Protein AF-A0A7W8HAJ2-F1 (afdb_monomer)

Sequence (139 aa):
MNTKDGWKPENSGDQDEIRLEGVIGLHRCYDWKPYSYHRLMRILAENGLKAENLWQGYKANRNPGYRELYRIVRVSDGEVIKDVIDLNGMRRAFAALDIPLEDEKTLAGKTVSRSGRNRQTEAFLQFIRNISSDSGGEK

Foldseek 3Di:
DDDDDDDDPPPPVPPVDDDPPPDPDDDDFDQFDPADPVRLQVVQVVVQKGWDFPDPDPQAPNDVPRFTWTFIARNPPRDTPGDTDGPRRSRSVCSRVVPDRDDPVNCVPPDQDPVNDDPVVVVVVVVVVVVVVPPPDDD

Mean predicted aligned error: 15.64 Å

Organism: NCBI:txid673271

Radius of gyration: 26.87 Å; Cα contacts (8 Å, |Δi|>4): 123; chains: 1; bounding box: 71×80×54 Å

pLDDT: mean 78.24, std 16.48, range [39.09, 98.19]

Nearest PDB structures (foldseek):
  6sdw-assembly1_A  TM=2.368E-01  e=1.637E+00  Homo sapiens
  5m1u-assembly1_A  TM=2.430E-01  e=3.655E+00  Escherichia coli K-12
  3ra0-assembly1_A  TM=3.225E-01  e=3.908E+00  Solanum tuberosum
  5jcs-assembly1_T  TM=2.266E-01  e=8.729E+00  Saccharomyces cerevisiae S288C

Structure (mmCIF, N/CA/C/O backbone):
data_AF-A0A7W8HAJ2-F1
#
_entry.id   AF-A0A7W8HAJ2-F1
#
loop_
_atom_site.group_PDB
_atom_site.id
_atom_site.type_symbol
_atom_site.label_atom_id
_atom_site.label_alt_id
_atom_site.label_comp_id
_atom_site.label_asym_id
_atom_site.label_entity_id
_atom_site.label_seq_id
_atom_site.pdbx_PDB_ins_code
_atom_site.Cartn_x
_atom_site.Cartn_y
_atom_site.Cartn_z
_atom_site.occupancy
_atom_site.B_iso_or_equiv
_atom_site.auth_seq_id
_atom_site.auth_comp_id
_atom_site.auth_asym_id
_atom_site.auth_atom_id
_atom_site.pdbx_PDB_model_num
ATOM 1 N N . MET A 1 1 ? 20.545 -60.649 -31.380 1.00 39.09 1 MET A N 1
ATOM 2 C CA . MET A 1 1 ? 21.126 -59.346 -31.768 1.00 39.09 1 MET A CA 1
ATOM 3 C C . MET A 1 1 ? 19.956 -58.414 -32.027 1.00 39.09 1 MET A C 1
ATOM 5 O O . MET A 1 1 ? 19.282 -58.609 -33.023 1.00 39.09 1 MET A O 1
ATOM 9 N N . ASN A 1 2 ? 19.629 -57.529 -31.081 1.00 42.53 2 ASN A N 1
ATOM 10 C CA . ASN A 1 2 ? 18.463 -56.647 -31.186 1.00 42.53 2 ASN A CA 1
ATOM 11 C C . ASN A 1 2 ? 18.941 -55.274 -31.673 1.00 42.53 2 ASN A C 1
ATOM 13 O O . ASN A 1 2 ? 19.733 -54.615 -30.995 1.00 42.53 2 ASN A O 1
ATOM 17 N N . THR A 1 3 ? 18.554 -54.912 -32.891 1.00 46.03 3 THR A N 1
ATOM 18 C CA . THR A 1 3 ? 18.909 -53.652 -33.547 1.00 46.03 3 THR A CA 1
ATOM 19 C C . THR A 1 3 ? 18.212 -52.489 -32.849 1.00 46.03 3 THR A C 1
ATOM 21 O O . THR A 1 3 ? 17.046 -52.574 -32.489 1.00 46.03 3 THR A O 1
ATOM 24 N N . LYS A 1 4 ? 18.974 -51.420 -32.612 1.00 54.78 4 LYS A N 1
ATOM 25 C CA . LYS A 1 4 ? 18.547 -50.197 -31.934 1.00 54.78 4 LYS A CA 1
ATOM 26 C C . LYS A 1 4 ? 17.525 -49.457 -32.799 1.00 54.78 4 LYS A C 1
ATOM 28 O O . LYS A 1 4 ? 17.914 -48.889 -33.818 1.00 54.78 4 LYS A O 1
ATOM 33 N N . ASP A 1 5 ? 16.269 -49.418 -32.372 1.00 56.41 5 ASP A N 1
ATOM 34 C CA . ASP A 1 5 ? 15.299 -48.469 -32.912 1.00 56.41 5 ASP A CA 1
ATOM 35 C C . ASP A 1 5 ? 15.674 -47.066 -32.428 1.00 56.41 5 ASP A C 1
ATOM 37 O O . ASP A 1 5 ? 15.697 -46.761 -31.234 1.00 56.41 5 ASP A O 1
ATOM 41 N N . GLY A 1 6 ? 16.098 -46.242 -33.384 1.00 51.56 6 GLY A N 1
ATOM 42 C CA . GLY A 1 6 ? 16.520 -44.871 -33.156 1.00 51.56 6 GLY A CA 1
ATOM 43 C C . GLY A 1 6 ? 15.345 -44.001 -32.728 1.00 51.56 6 GLY A C 1
ATOM 44 O O . GLY A 1 6 ? 14.297 -43.995 -33.369 1.00 51.56 6 GLY A O 1
ATOM 45 N N . TRP A 1 7 ? 15.549 -43.218 -31.671 1.00 52.59 7 TRP A N 1
ATOM 46 C CA . TRP A 1 7 ? 14.655 -42.123 -31.324 1.00 52.59 7 TRP A CA 1
ATOM 47 C C . TRP A 1 7 ? 14.658 -41.104 -32.469 1.00 52.59 7 TRP A C 1
ATOM 49 O O . TRP A 1 7 ? 15.679 -40.471 -32.747 1.00 52.59 7 TRP A O 1
ATOM 59 N N . LYS A 1 8 ? 13.525 -40.976 -33.161 1.00 55.19 8 LYS A N 1
ATOM 60 C CA . LYS A 1 8 ? 13.250 -39.847 -34.048 1.00 55.19 8 LYS A CA 1
ATOM 61 C C . LYS A 1 8 ? 12.376 -38.871 -33.266 1.00 55.19 8 LYS A C 1
ATOM 63 O O . LYS A 1 8 ? 11.291 -39.282 -32.864 1.00 55.19 8 LYS A O 1
ATOM 68 N N . PRO A 1 9 ? 12.789 -37.611 -33.059 1.00 58.34 9 PRO A N 1
ATOM 69 C CA . PRO A 1 9 ? 11.844 -36.602 -32.627 1.00 58.34 9 PRO A CA 1
ATOM 70 C C . PRO A 1 9 ? 10.846 -36.409 -33.763 1.00 58.34 9 PRO A C 1
ATOM 72 O O . PRO A 1 9 ? 11.187 -35.937 -34.850 1.00 58.34 9 PRO A O 1
ATOM 75 N N . GLU A 1 10 ? 9.615 -36.827 -33.523 1.00 60.84 10 GLU A N 1
ATOM 76 C CA . GLU A 1 10 ? 8.477 -36.406 -34.312 1.00 60.84 10 GLU A CA 1
ATOM 77 C C . GLU A 1 10 ? 8.293 -34.900 -34.110 1.00 60.84 10 GLU A C 1
ATOM 79 O O . GLU A 1 10 ? 7.713 -34.434 -33.135 1.00 60.84 10 GLU A O 1
ATOM 84 N N . ASN A 1 11 ? 8.865 -34.132 -35.042 1.00 60.41 11 ASN A N 1
ATOM 85 C CA . ASN A 1 11 ? 8.505 -32.744 -35.296 1.00 60.41 11 ASN A CA 1
ATOM 86 C C . ASN A 1 11 ? 7.029 -32.703 -35.727 1.00 60.41 11 ASN A C 1
ATOM 88 O O . ASN A 1 11 ? 6.727 -32.580 -36.914 1.00 60.41 11 ASN A O 1
ATOM 92 N N . SER A 1 12 ? 6.105 -32.813 -34.776 1.00 56.78 12 SER A N 1
ATOM 93 C CA . SER A 1 12 ? 4.799 -32.183 -34.919 1.00 56.78 12 SER A CA 1
ATOM 94 C C . SER A 1 12 ? 4.999 -30.738 -34.489 1.00 56.78 12 SER A C 1
ATOM 96 O O . SER A 1 12 ? 5.065 -30.401 -33.312 1.00 56.78 12 SER A O 1
ATOM 98 N N . GLY A 1 13 ? 5.223 -29.877 -35.481 1.00 53.88 13 GLY A N 1
ATOM 99 C CA . GLY A 1 13 ? 5.139 -28.436 -35.307 1.00 53.88 13 GLY A CA 1
ATOM 100 C C . GLY A 1 13 ? 3.688 -28.034 -35.076 1.00 53.88 13 GLY A C 1
ATOM 101 O O . GLY A 1 13 ? 3.136 -27.301 -35.895 1.00 53.88 13 GLY A O 1
ATOM 102 N N . ASP A 1 14 ? 3.088 -28.530 -33.994 1.00 57.19 14 ASP A N 1
ATOM 103 C CA . ASP A 1 14 ? 1.860 -27.983 -33.441 1.00 57.19 14 ASP A CA 1
ATOM 104 C C . ASP A 1 14 ? 2.227 -26.589 -32.943 1.00 57.19 14 ASP A C 1
ATOM 106 O O . ASP A 1 14 ? 2.731 -26.371 -31.842 1.00 57.19 14 ASP A O 1
ATOM 110 N N . GLN A 1 15 ? 2.087 -25.622 -33.845 1.00 60.44 15 GLN A N 1
ATOM 111 C CA . GLN A 1 15 ? 2.006 -24.236 -33.445 1.00 60.44 15 GLN A CA 1
ATOM 112 C C . GLN A 1 15 ? 0.706 -24.130 -32.658 1.00 60.44 15 GLN A C 1
ATOM 114 O O . GLN A 1 15 ? -0.370 -24.097 -33.251 1.00 60.44 15 GLN A O 1
ATOM 119 N N . ASP A 1 16 ? 0.816 -24.132 -31.331 1.00 66.00 16 ASP A N 1
ATOM 120 C CA . ASP A 1 16 ? -0.273 -23.781 -30.427 1.00 66.00 16 ASP A CA 1
ATOM 121 C C . ASP A 1 16 ? -0.744 -22.360 -30.781 1.00 66.00 16 ASP A C 1
ATOM 123 O O . ASP A 1 16 ? -0.201 -21.349 -30.327 1.00 66.00 16 ASP A O 1
ATOM 127 N N . GLU A 1 17 ? -1.711 -22.273 -31.691 1.00 72.19 17 GLU A N 1
ATOM 128 C CA . GLU A 1 17 ? -2.220 -21.018 -32.224 1.00 72.19 17 GLU A CA 1
ATOM 129 C C . GLU A 1 17 ? -3.120 -20.364 -31.163 1.00 72.19 17 GLU A C 1
ATOM 131 O O . GLU A 1 17 ? -4.269 -20.754 -30.954 1.00 72.19 17 GLU A O 1
ATOM 136 N N . ILE A 1 18 ? -2.593 -19.364 -30.451 1.00 72.12 18 ILE A N 1
ATOM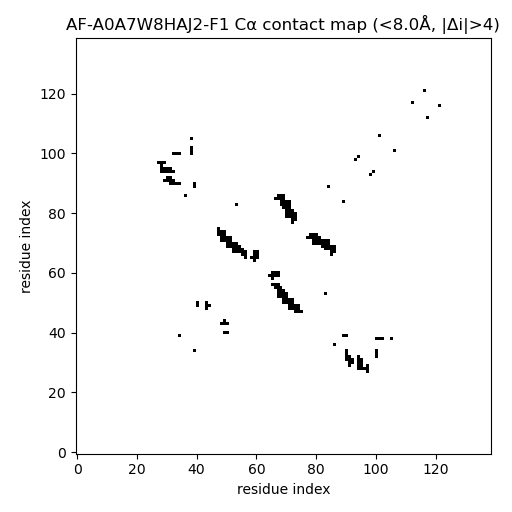 137 C CA . ILE A 1 18 ? -3.353 -18.627 -29.433 1.00 72.12 18 ILE A CA 1
ATOM 138 C C . ILE A 1 18 ? -4.244 -17.588 -30.127 1.00 72.12 18 ILE A C 1
ATOM 140 O O . ILE A 1 18 ? -3.774 -16.535 -30.563 1.00 72.12 18 ILE A O 1
ATOM 144 N N . ARG A 1 19 ? -5.551 -17.860 -30.199 1.00 74.19 19 ARG A N 1
ATOM 145 C CA . ARG A 1 19 ? -6.550 -16.930 -30.753 1.00 74.19 19 ARG A CA 1
ATOM 146 C C . ARG A 1 19 ? -7.069 -15.980 -29.675 1.00 74.19 19 ARG A C 1
ATOM 148 O O . ARG A 1 19 ? -7.740 -16.393 -28.736 1.00 74.19 19 ARG A O 1
ATOM 155 N N . LEU A 1 20 ? -6.758 -14.693 -29.823 1.00 74.69 20 LEU A N 1
ATOM 156 C CA . LEU A 1 20 ? -7.127 -13.617 -28.894 1.00 74.69 20 LEU A CA 1
ATOM 157 C C . LEU A 1 20 ? -8.328 -12.811 -29.422 1.00 74.69 20 LEU A C 1
ATOM 159 O O . LEU A 1 20 ? -8.238 -11.601 -29.631 1.00 74.69 20 LEU A O 1
ATOM 163 N N . GLU A 1 21 ? -9.451 -13.476 -29.693 1.00 78.06 21 GLU A N 1
ATOM 164 C CA . GLU A 1 21 ? -10.653 -12.799 -30.194 1.00 78.06 21 GLU A CA 1
ATOM 165 C C . GLU A 1 21 ? -11.255 -11.875 -29.118 1.00 78.06 21 GLU A C 1
ATOM 167 O O . GLU A 1 21 ? -11.501 -12.287 -27.987 1.00 78.06 21 GLU A O 1
ATOM 172 N N . GLY A 1 22 ? -11.477 -10.600 -29.457 1.00 76.12 22 GLY A N 1
ATOM 173 C CA . GLY A 1 22 ? -12.084 -9.614 -28.551 1.00 76.12 22 GLY A CA 1
ATOM 174 C C . GLY A 1 22 ? -11.136 -8.967 -27.531 1.00 76.12 22 GLY A C 1
ATOM 175 O O . GLY A 1 22 ? -11.586 -8.175 -26.701 1.00 76.12 22 GLY A O 1
ATOM 176 N N . VAL A 1 23 ? -9.829 -9.247 -27.587 1.00 68.94 23 VAL A N 1
ATOM 177 C CA . VAL A 1 23 ? -8.840 -8.580 -26.726 1.00 68.94 23 VAL A CA 1
ATOM 178 C C . VAL A 1 23 ? -8.552 -7.169 -27.250 1.00 68.94 23 VAL A C 1
ATOM 180 O O . VAL A 1 23 ? -8.060 -6.992 -28.360 1.00 68.94 23 VAL A O 1
ATOM 183 N N . ILE A 1 24 ? -8.835 -6.156 -26.425 1.00 71.62 24 ILE A N 1
ATOM 184 C CA . ILE A 1 24 ? -8.652 -4.730 -26.762 1.00 71.62 24 ILE A CA 1
ATOM 185 C C . ILE A 1 24 ? -7.158 -4.339 -26.768 1.00 71.62 24 ILE A C 1
ATOM 187 O O . ILE A 1 24 ? -6.754 -3.413 -27.468 1.00 71.62 24 ILE A O 1
ATOM 191 N N . GLY A 1 25 ? -6.317 -5.060 -26.018 1.00 71.12 25 GLY A N 1
ATOM 192 C CA . GLY A 1 25 ? -4.865 -4.887 -26.017 1.00 71.12 25 GLY A CA 1
ATOM 193 C C . GLY A 1 25 ? -4.153 -5.722 -24.949 1.00 71.12 25 GLY A C 1
ATOM 194 O O . GLY A 1 25 ? -4.769 -6.212 -24.004 1.00 71.12 25 GLY A O 1
ATOM 195 N N . LEU A 1 26 ? -2.835 -5.869 -25.099 1.00 77.12 26 LEU A N 1
ATOM 196 C CA . LEU A 1 26 ? -1.949 -6.489 -24.112 1.00 77.12 26 LEU A CA 1
ATOM 197 C C . LEU A 1 26 ? -1.343 -5.394 -23.221 1.00 77.12 26 LEU A C 1
ATOM 199 O O . LEU A 1 26 ? -0.727 -4.462 -23.736 1.00 77.12 26 LEU A O 1
ATOM 203 N N . HIS A 1 27 ? -1.474 -5.510 -21.899 1.00 74.69 27 HIS A N 1
ATOM 204 C CA . HIS A 1 27 ? -0.828 -4.601 -20.947 1.00 74.69 27 HIS A CA 1
ATOM 205 C C . HIS A 1 27 ? 0.150 -5.363 -20.050 1.00 74.69 27 HIS A C 1
ATOM 207 O O . HIS A 1 27 ? -0.025 -6.548 -19.766 1.00 74.69 27 HIS A O 1
ATOM 213 N N . ARG A 1 28 ? 1.229 -4.688 -19.641 1.00 76.19 28 ARG A N 1
ATOM 214 C CA . ARG A 1 28 ? 2.221 -5.265 -18.731 1.00 76.19 28 ARG A CA 1
ATOM 215 C C . ARG A 1 28 ? 1.732 -5.131 -17.296 1.00 76.19 28 ARG A C 1
ATOM 217 O O . ARG A 1 28 ? 1.824 -4.051 -16.721 1.00 76.19 28 ARG A O 1
ATOM 224 N N . CYS A 1 29 ? 1.312 -6.242 -16.708 1.00 75.94 29 CYS A N 1
ATOM 225 C CA . CYS A 1 29 ? 1.151 -6.337 -15.263 1.00 75.94 29 CYS A CA 1
ATOM 226 C C . CYS A 1 29 ? 2.505 -6.569 -14.595 1.00 75.94 29 CYS A C 1
ATOM 228 O O . CYS A 1 29 ? 3.433 -7.124 -15.186 1.00 75.94 29 CYS A O 1
ATOM 230 N N . TYR A 1 30 ? 2.607 -6.150 -13.340 1.00 86.44 30 TYR A N 1
ATOM 231 C CA . TYR A 1 30 ? 3.792 -6.381 -12.529 1.00 86.44 30 TYR A CA 1
ATOM 232 C C . TYR A 1 30 ? 3.380 -7.124 -11.267 1.00 86.44 30 TYR A C 1
ATOM 234 O O . TYR A 1 30 ? 2.404 -6.751 -10.623 1.00 86.44 30 TYR A O 1
ATOM 242 N N . ASP A 1 31 ? 4.173 -8.109 -10.852 1.00 90.06 31 ASP A N 1
ATOM 243 C CA . ASP A 1 31 ? 3.946 -8.793 -9.572 1.00 90.06 31 ASP A CA 1
ATOM 244 C C . ASP A 1 31 ? 4.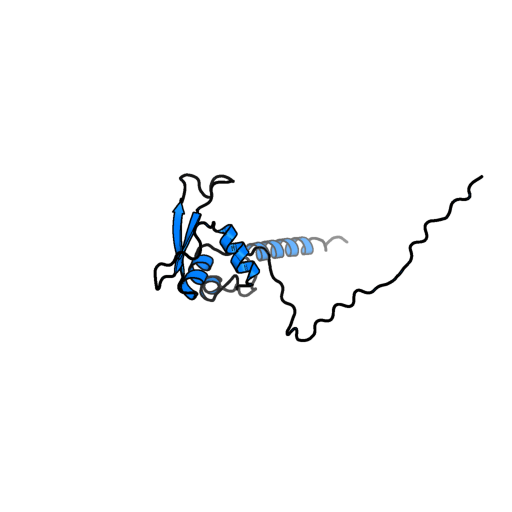190 -7.868 -8.378 1.00 90.06 31 ASP A C 1
ATOM 246 O O . ASP A 1 31 ? 3.724 -8.118 -7.268 1.00 90.06 31 ASP A O 1
ATOM 250 N N . TRP A 1 32 ? 4.974 -6.809 -8.584 1.00 94.50 32 TRP A N 1
ATOM 251 C CA . TRP A 1 32 ? 5.322 -5.838 -7.564 1.00 94.50 32 TRP A CA 1
ATOM 252 C C . TRP A 1 32 ? 5.727 -4.506 -8.199 1.00 94.50 32 TRP A C 1
ATOM 254 O O . TRP A 1 32 ? 6.508 -4.469 -9.150 1.00 94.50 32 TRP A O 1
ATOM 264 N N . LYS A 1 33 ? 5.248 -3.400 -7.624 1.00 92.62 33 LYS A N 1
ATOM 265 C CA . LYS A 1 33 ? 5.717 -2.041 -7.925 1.00 92.62 33 LYS A CA 1
ATOM 266 C C . LYS A 1 33 ? 6.142 -1.338 -6.623 1.00 92.62 33 LYS A C 1
ATOM 268 O O . LYS A 1 33 ? 5.578 -1.617 -5.557 1.00 92.62 33 LYS A O 1
ATOM 273 N N . PRO A 1 34 ? 7.110 -0.405 -6.675 1.00 93.69 34 PRO A N 1
ATOM 274 C CA . PRO A 1 34 ? 7.680 0.252 -5.497 1.00 93.69 34 PRO A CA 1
ATOM 275 C C . PRO A 1 34 ? 6.784 1.370 -4.933 1.00 93.69 34 PRO A C 1
ATOM 277 O O . PRO A 1 34 ? 7.227 2.507 -4.777 1.00 93.69 34 PRO A O 1
ATOM 280 N N . TYR A 1 35 ? 5.516 1.086 -4.610 1.00 93.19 35 TYR A N 1
ATOM 281 C CA . TYR A 1 35 ? 4.629 2.113 -4.051 1.00 93.19 35 TYR A CA 1
ATOM 282 C C . TYR A 1 35 ? 5.164 2.647 -2.716 1.00 93.19 35 TYR A C 1
ATOM 284 O O . TYR A 1 35 ? 5.539 1.886 -1.809 1.00 93.19 35 TYR A O 1
ATOM 292 N N . SER A 1 36 ? 5.147 3.971 -2.575 1.00 91.62 36 SER A N 1
ATOM 293 C CA . SER A 1 36 ? 5.375 4.627 -1.290 1.00 91.62 36 SER A CA 1
ATOM 294 C C . SER A 1 36 ? 4.197 4.374 -0.348 1.00 91.62 36 SER A C 1
ATOM 296 O O . SER A 1 36 ? 3.069 4.164 -0.796 1.00 91.62 36 SER A O 1
ATOM 298 N N . TYR A 1 37 ? 4.439 4.442 0.964 1.00 91.62 37 TYR A N 1
ATOM 299 C CA . TYR A 1 37 ? 3.373 4.343 1.967 1.00 91.62 37 TYR A CA 1
ATOM 300 C C . TYR A 1 37 ? 2.227 5.324 1.673 1.00 91.62 37 TYR A C 1
ATOM 302 O O . TYR A 1 37 ? 1.064 4.936 1.611 1.00 91.62 37 TYR A O 1
ATOM 310 N N . HIS A 1 38 ? 2.562 6.585 1.386 1.00 92.81 38 HIS A N 1
ATOM 311 C CA . HIS A 1 38 ? 1.567 7.610 1.092 1.00 92.81 38 HIS A CA 1
ATOM 312 C C . HIS A 1 38 ? 0.735 7.298 -0.155 1.00 92.81 38 HIS A C 1
ATOM 314 O O . HIS A 1 38 ? -0.458 7.586 -0.154 1.00 92.81 38 HIS A O 1
ATOM 320 N N . ARG A 1 39 ? 1.325 6.706 -1.204 1.00 94.25 39 ARG A N 1
ATOM 321 C CA . ARG A 1 39 ? 0.554 6.306 -2.389 1.00 94.25 39 ARG A CA 1
ATOM 322 C C . ARG A 1 39 ? -0.418 5.177 -2.061 1.00 94.25 39 ARG A C 1
ATOM 324 O O . ARG A 1 39 ? -1.575 5.274 -2.447 1.00 94.25 39 ARG A O 1
ATOM 331 N N . LEU A 1 40 ? 0.020 4.165 -1.308 1.00 95.44 40 LEU A N 1
ATOM 332 C CA . LEU A 1 40 ? -0.852 3.068 -0.869 1.00 95.44 40 LEU A CA 1
ATOM 333 C C . LEU A 1 40 ? -2.071 3.598 -0.099 1.00 95.44 40 LEU A C 1
ATOM 335 O O . LEU A 1 40 ? -3.198 3.221 -0.399 1.00 95.44 40 LEU A O 1
ATOM 339 N N . MET A 1 41 ? -1.856 4.519 0.845 1.00 96.06 41 MET A N 1
ATOM 340 C CA . MET A 1 41 ? -2.948 5.110 1.627 1.00 96.06 41 MET A CA 1
ATOM 341 C C . MET A 1 41 ? -3.909 5.943 0.772 1.00 96.06 41 MET A C 1
ATOM 343 O O . MET A 1 41 ? -5.111 5.923 1.018 1.00 96.06 41 MET A O 1
ATOM 347 N N . ARG A 1 42 ? -3.406 6.659 -0.242 1.00 96.19 42 ARG A N 1
ATOM 348 C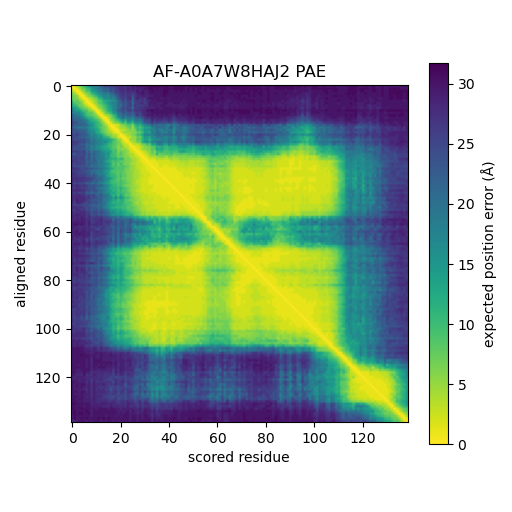 CA . ARG A 1 42 ? -4.265 7.415 -1.166 1.00 96.19 42 ARG A CA 1
ATOM 349 C C . ARG A 1 42 ? -5.108 6.507 -2.049 1.00 96.19 42 ARG A C 1
ATOM 351 O O . ARG A 1 42 ? -6.298 6.761 -2.149 1.00 96.19 42 ARG A O 1
ATOM 358 N N . ILE A 1 43 ? -4.535 5.426 -2.587 1.00 96.19 43 ILE A N 1
ATOM 359 C CA . ILE A 1 43 ? -5.293 4.414 -3.344 1.00 96.19 43 ILE A CA 1
ATOM 360 C C . ILE A 1 43 ? -6.448 3.876 -2.492 1.00 96.19 43 ILE A C 1
ATOM 362 O O . ILE A 1 43 ? -7.573 3.775 -2.969 1.00 96.19 43 ILE A O 1
ATOM 366 N N . LEU A 1 44 ? -6.198 3.568 -1.215 1.00 96.75 44 LEU A N 1
ATOM 367 C CA . LEU A 1 44 ? -7.259 3.127 -0.307 1.00 96.75 44 LEU A CA 1
ATOM 368 C C . LEU A 1 44 ? -8.330 4.212 -0.119 1.00 96.75 44 LEU A C 1
ATOM 370 O O . LEU A 1 44 ? -9.512 3.931 -0.298 1.00 96.75 44 LEU A O 1
ATOM 374 N N . ALA A 1 45 ? -7.924 5.450 0.170 1.00 96.31 45 ALA A N 1
ATOM 375 C CA . ALA A 1 45 ? -8.850 6.560 0.390 1.00 96.31 45 ALA A CA 1
ATOM 376 C C . ALA A 1 45 ? -9.712 6.879 -0.846 1.00 96.31 45 ALA A C 1
ATOM 378 O O . ALA A 1 45 ? -10.911 7.111 -0.707 1.00 96.31 45 ALA A O 1
ATOM 379 N N . GLU A 1 46 ? -9.126 6.833 -2.047 1.00 95.25 46 GLU A N 1
ATOM 380 C CA . GLU A 1 46 ? -9.814 6.992 -3.340 1.00 95.25 46 GLU A CA 1
ATOM 381 C C . GLU A 1 46 ? -10.939 5.956 -3.529 1.00 95.25 46 GLU A C 1
ATOM 383 O O . GLU A 1 46 ? -11.918 6.231 -4.214 1.00 95.25 46 GLU A O 1
ATOM 388 N N . ASN A 1 47 ? -10.833 4.797 -2.871 1.00 94.69 47 ASN A N 1
ATOM 389 C CA . ASN A 1 47 ? -11.811 3.707 -2.919 1.00 94.69 47 ASN A CA 1
ATOM 390 C C . ASN A 1 47 ? -12.691 3.621 -1.656 1.00 94.69 47 ASN A C 1
ATOM 392 O O . ASN A 1 47 ? -13.346 2.604 -1.426 1.00 94.69 47 ASN A O 1
ATOM 396 N N . GLY A 1 48 ? -12.700 4.653 -0.804 1.00 96.50 48 GLY A N 1
ATOM 397 C CA . GLY A 1 48 ? -13.488 4.650 0.435 1.00 96.50 48 GLY A CA 1
ATOM 398 C C . GLY A 1 48 ? -12.991 3.641 1.478 1.00 96.50 48 GLY A C 1
ATOM 399 O O . GLY A 1 48 ? -13.770 3.171 2.310 1.00 96.50 48 GLY A O 1
ATOM 400 N N . LEU A 1 49 ? -11.703 3.294 1.435 1.00 97.56 49 LEU A N 1
ATOM 401 C CA . LEU A 1 49 ? -11.044 2.370 2.355 1.00 97.56 49 LEU A CA 1
ATOM 402 C C . LEU A 1 49 ? -10.010 3.102 3.221 1.00 97.56 49 LEU A C 1
ATOM 404 O O . LEU A 1 49 ? -9.434 4.118 2.828 1.00 97.56 49 LEU A O 1
ATOM 408 N N . LYS A 1 50 ? -9.714 2.543 4.393 1.00 96.81 50 LYS A N 1
ATOM 409 C CA . LYS A 1 50 ? -8.611 2.968 5.267 1.00 96.81 50 LYS A CA 1
ATOM 410 C C . LYS A 1 50 ? -7.800 1.765 5.740 1.00 96.81 50 LYS A C 1
ATOM 412 O O . LYS A 1 50 ? -8.336 0.664 5.857 1.00 96.81 50 LYS A O 1
ATOM 417 N N . ALA A 1 51 ? -6.519 1.984 6.029 1.00 96.31 51 ALA A N 1
ATOM 418 C CA . ALA A 1 51 ? -5.668 0.999 6.685 1.00 96.31 51 ALA A CA 1
ATOM 419 C C . ALA A 1 51 ? -5.522 1.340 8.174 1.00 96.31 51 ALA A C 1
ATOM 421 O O . ALA A 1 51 ? -5.066 2.426 8.526 1.00 96.31 51 ALA A O 1
ATOM 422 N N . GLU A 1 52 ? -5.883 0.407 9.044 1.00 94.69 52 GLU A N 1
ATOM 423 C CA . GLU A 1 52 ? -5.697 0.503 10.491 1.00 94.69 52 GLU A CA 1
ATOM 424 C C . GLU A 1 52 ? -4.452 -0.288 10.882 1.00 94.69 52 GLU A C 1
ATOM 426 O O . GLU A 1 52 ? -4.320 -1.455 10.514 1.00 94.69 52 GLU A O 1
ATOM 431 N N . ASN A 1 53 ? -3.518 0.335 11.603 1.00 91.94 53 ASN A N 1
ATOM 432 C CA . ASN A 1 53 ? -2.320 -0.357 12.066 1.00 91.94 53 ASN A CA 1
ATOM 433 C C . ASN A 1 53 ? -2.701 -1.340 13.183 1.00 91.94 53 ASN A C 1
ATOM 435 O O . ASN A 1 53 ? -3.203 -0.933 14.228 1.00 91.94 53 ASN A O 1
ATOM 439 N N . LEU A 1 54 ? -2.473 -2.630 12.948 1.00 88.19 54 LEU A N 1
ATOM 440 C CA . LEU A 1 54 ? -2.695 -3.677 13.946 1.00 88.19 54 LEU A CA 1
ATOM 441 C C . LEU A 1 54 ? -1.469 -3.873 14.822 1.00 88.19 54 LEU A C 1
ATOM 443 O O . LEU A 1 54 ? -1.570 -4.112 16.023 1.00 88.19 54 LEU A O 1
ATOM 447 N N . TRP A 1 55 ? -0.301 -3.830 14.191 1.00 7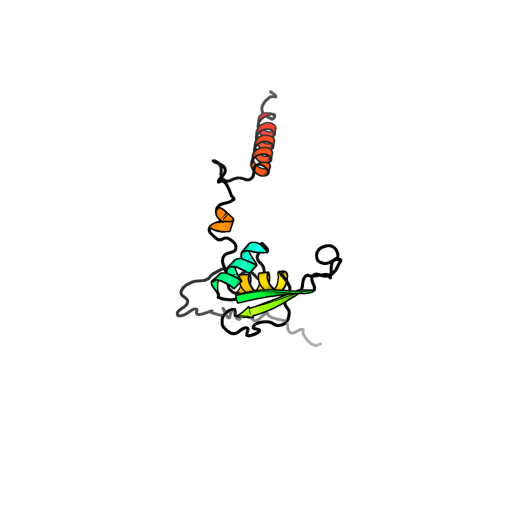9.19 55 TRP A N 1
ATOM 448 C CA . TRP A 1 55 ? 0.946 -4.075 14.873 1.00 79.19 55 TRP A CA 1
ATOM 449 C C . TRP A 1 55 ? 2.080 -3.380 14.147 1.00 79.19 55 TRP A C 1
ATOM 451 O O . TRP A 1 55 ? 2.472 -3.768 13.043 1.00 79.19 55 TRP A O 1
ATOM 461 N N . GLN A 1 56 ? 2.621 -2.355 14.797 1.00 72.69 56 GLN A N 1
ATOM 462 C CA . GLN A 1 56 ? 3.790 -1.653 14.303 1.00 72.69 56 GLN A CA 1
ATOM 463 C C . GLN A 1 56 ? 5.093 -2.299 14.772 1.00 72.69 56 GLN A C 1
ATOM 465 O O . GLN A 1 56 ? 6.089 -2.080 14.119 1.00 72.69 56 GLN A O 1
ATOM 470 N N . GLY A 1 57 ? 5.099 -3.113 15.840 1.00 65.50 57 GLY A N 1
ATOM 471 C CA . GLY A 1 57 ? 6.274 -3.823 16.368 1.00 65.50 57 GLY A CA 1
ATOM 472 C C . GLY A 1 57 ? 7.489 -2.934 16.708 1.00 65.50 57 GLY A C 1
ATOM 473 O O . GLY A 1 57 ? 7.988 -2.167 15.897 1.00 65.50 57 GLY A O 1
ATOM 474 N N . TYR A 1 58 ? 8.105 -3.108 17.880 1.00 66.75 58 TYR A N 1
ATOM 475 C CA . TYR A 1 58 ? 9.295 -2.325 18.288 1.00 66.75 58 TYR A CA 1
ATOM 476 C C . TYR A 1 58 ? 10.506 -2.410 17.312 1.00 66.75 58 TYR A C 1
ATOM 478 O O . TYR A 1 58 ? 11.428 -1.598 17.377 1.00 66.75 58 TYR A O 1
ATOM 486 N N . LYS A 1 59 ? 10.512 -3.371 16.373 1.00 64.94 59 LYS A N 1
ATOM 487 C CA . LYS A 1 59 ? 11.549 -3.548 15.337 1.00 64.94 59 LYS A CA 1
ATOM 488 C C . LYS A 1 59 ? 11.010 -3.652 13.905 1.00 64.94 59 LYS A C 1
ATOM 490 O O . LYS A 1 59 ? 11.757 -4.106 13.030 1.00 64.94 59 LYS A O 1
ATOM 495 N N . ALA A 1 60 ? 9.758 -3.276 13.629 1.00 66.38 60 ALA A N 1
ATOM 496 C CA . ALA A 1 60 ? 9.290 -3.348 12.246 1.00 66.38 60 ALA A CA 1
ATOM 497 C C . ALA A 1 60 ? 10.135 -2.469 11.330 1.00 66.38 60 ALA A C 1
ATOM 499 O O . ALA A 1 60 ? 10.603 -1.397 11.715 1.00 66.38 60 ALA A O 1
ATOM 500 N N . ASN A 1 61 ? 10.389 -2.981 10.128 1.00 66.44 61 ASN A N 1
ATOM 501 C CA . ASN A 1 61 ? 11.219 -2.343 9.107 1.00 66.44 61 ASN A CA 1
ATOM 502 C C . ASN A 1 61 ? 12.706 -2.152 9.502 1.00 66.44 61 ASN A C 1
ATOM 504 O O . ASN A 1 61 ? 13.464 -1.597 8.711 1.00 66.44 61 ASN A O 1
ATOM 508 N N . ARG A 1 62 ? 13.147 -2.637 10.681 1.00 68.19 62 ARG A N 1
ATOM 509 C CA . ARG A 1 62 ? 14.563 -2.672 11.115 1.00 68.19 62 ARG A CA 1
ATOM 510 C C . ARG A 1 62 ? 15.183 -4.069 11.081 1.00 68.19 62 ARG A C 1
ATOM 512 O O . ARG A 1 62 ? 16.401 -4.176 11.013 1.00 68.19 62 ARG A O 1
ATOM 519 N N . ASN A 1 63 ? 14.371 -5.125 11.151 1.00 69.38 63 ASN A N 1
ATOM 520 C CA . ASN A 1 63 ? 14.833 -6.514 11.112 1.00 69.38 63 ASN A CA 1
ATOM 521 C C . ASN A 1 63 ? 14.088 -7.296 10.014 1.00 69.38 63 ASN A C 1
ATOM 523 O O . ASN A 1 63 ? 12.856 -7.199 9.957 1.00 69.38 63 ASN A O 1
ATOM 527 N N . PRO A 1 64 ? 14.774 -8.090 9.169 1.00 63.03 64 PRO A N 1
ATOM 528 C CA . PRO A 1 64 ? 14.113 -8.970 8.211 1.00 63.03 64 PRO A CA 1
ATOM 529 C C . PRO A 1 64 ? 13.139 -9.909 8.939 1.00 63.03 64 PRO A C 1
ATOM 531 O O . PRO A 1 64 ? 13.535 -10.668 9.816 1.00 63.03 64 PRO A O 1
ATOM 534 N N . GLY A 1 65 ? 11.848 -9.808 8.617 1.00 66.62 65 GLY A N 1
ATOM 535 C CA . GLY A 1 65 ? 10.773 -10.600 9.235 1.00 66.62 65 GLY A CA 1
ATOM 536 C C . GLY A 1 65 ? 9.829 -9.808 10.145 1.00 66.62 65 GLY A C 1
ATOM 537 O O . GLY A 1 65 ? 8.684 -10.214 10.308 1.00 66.62 65 GLY A O 1
ATOM 538 N N . TYR A 1 66 ? 10.241 -8.642 10.657 1.00 68.75 66 TYR A N 1
ATOM 539 C CA . TYR A 1 66 ? 9.347 -7.744 11.397 1.00 68.75 66 TYR A CA 1
ATOM 540 C C . TYR A 1 66 ? 8.740 -6.722 10.434 1.00 68.75 66 TYR A C 1
ATOM 542 O O . TYR A 1 66 ? 9.437 -5.837 9.929 1.00 68.75 66 TYR A O 1
ATOM 550 N N . ARG A 1 67 ? 7.439 -6.849 10.169 1.00 80.25 67 ARG A N 1
ATOM 551 C CA . ARG A 1 67 ? 6.701 -5.974 9.253 1.00 80.25 67 ARG A CA 1
ATOM 552 C C . ARG A 1 67 ? 5.514 -5.354 9.961 1.00 80.25 67 ARG A C 1
ATOM 554 O O . ARG A 1 67 ? 4.889 -5.995 10.799 1.00 80.25 67 ARG A O 1
ATOM 561 N N . GLU A 1 68 ? 5.217 -4.115 9.597 1.00 87.88 68 GLU A N 1
ATOM 562 C CA . GLU A 1 68 ? 3.990 -3.466 10.035 1.00 87.88 68 GLU A CA 1
ATOM 563 C C . GLU A 1 68 ? 2.794 -4.175 9.399 1.00 87.88 68 GLU A C 1
ATOM 565 O O . GLU A 1 68 ? 2.766 -4.389 8.181 1.00 87.88 68 GLU A O 1
ATOM 570 N N . LEU A 1 69 ? 1.830 -4.541 10.238 1.00 92.06 69 LEU A N 1
ATOM 571 C CA . LEU A 1 69 ? 0.603 -5.203 9.825 1.00 92.06 69 LEU A CA 1
ATOM 572 C C . LEU A 1 69 ? -0.564 -4.233 9.915 1.00 92.06 69 LEU A C 1
ATOM 574 O O . LEU A 1 69 ? -0.702 -3.478 10.880 1.00 92.06 69 LEU A O 1
ATOM 578 N N . TYR A 1 70 ? -1.417 -4.303 8.907 1.00 94.50 70 TYR A N 1
ATOM 579 C CA . TYR A 1 70 ? -2.571 -3.447 8.738 1.00 94.50 70 TYR A CA 1
ATOM 580 C C . TYR A 1 70 ? -3.829 -4.283 8.531 1.00 94.50 70 TYR A C 1
ATOM 582 O O . TYR A 1 70 ? -3.778 -5.376 7.966 1.00 94.50 70 TYR A O 1
ATOM 590 N N . ARG A 1 71 ? -4.959 -3.717 8.938 1.00 96.50 71 ARG A N 1
ATOM 591 C CA . ARG A 1 71 ? -6.306 -4.147 8.570 1.00 96.50 71 ARG A CA 1
ATOM 592 C C 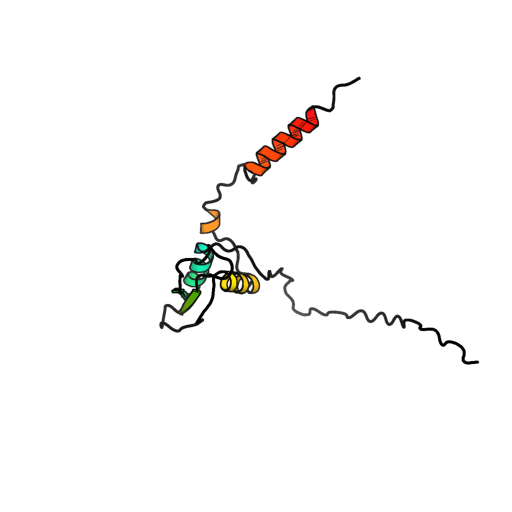. ARG A 1 71 ? -6.882 -3.138 7.584 1.00 96.50 71 ARG A C 1
ATOM 594 O O . ARG A 1 71 ? -6.783 -1.939 7.828 1.00 96.50 71 ARG A O 1
ATOM 601 N N . ILE A 1 72 ? -7.490 -3.594 6.494 1.00 97.31 72 ILE A N 1
ATOM 602 C CA . ILE A 1 72 ? -8.197 -2.720 5.551 1.00 97.31 72 ILE A CA 1
ATOM 603 C C . ILE A 1 72 ? -9.679 -2.719 5.907 1.00 97.31 72 ILE A C 1
ATOM 605 O O . ILE A 1 72 ? -10.305 -3.778 5.971 1.00 97.31 72 ILE A O 1
ATOM 609 N N . VAL A 1 73 ? -10.225 -1.526 6.115 1.00 97.56 73 VAL A N 1
ATOM 610 C CA . VAL A 1 73 ? -11.603 -1.305 6.560 1.00 97.56 73 VAL A CA 1
ATOM 611 C C . VAL A 1 73 ? -12.297 -0.345 5.602 1.00 97.56 73 VAL A C 1
ATOM 613 O O . VAL A 1 73 ? -11.702 0.657 5.195 1.00 97.56 73 VAL A O 1
ATOM 616 N N . ARG A 1 74 ? -13.551 -0.629 5.248 1.00 98.19 74 ARG A N 1
ATOM 617 C CA . ARG A 1 74 ? -14.388 0.296 4.484 1.00 98.19 74 ARG A CA 1
ATOM 618 C C . ARG A 1 74 ? -14.891 1.413 5.393 1.00 98.19 74 ARG A C 1
ATOM 620 O O . ARG A 1 74 ? -15.345 1.182 6.509 1.00 98.19 74 ARG A O 1
ATOM 627 N N . VAL A 1 75 ? -14.782 2.650 4.924 1.00 96.94 75 VAL A N 1
ATOM 628 C CA . VAL A 1 75 ? -15.091 3.841 5.727 1.00 96.94 75 VAL A CA 1
ATOM 629 C C . VAL A 1 75 ? -16.596 4.013 5.954 1.00 96.94 75 VAL A C 1
ATOM 631 O O . VAL A 1 75 ? -16.982 4.543 6.989 1.00 96.94 75 VAL A O 1
ATOM 634 N N . SER A 1 76 ? -17.443 3.564 5.024 1.00 97.12 76 SER A N 1
ATOM 635 C CA . SER A 1 76 ? -18.896 3.781 5.079 1.00 97.12 76 SER A CA 1
ATOM 636 C C . SER A 1 76 ? -19.604 3.023 6.203 1.00 97.12 76 SER A C 1
ATOM 638 O O . SER A 1 76 ? -20.516 3.564 6.818 1.00 97.12 76 SER A O 1
ATOM 640 N N . ASP A 1 77 ? -19.211 1.776 6.447 1.00 96.81 77 ASP A N 1
ATOM 641 C CA . ASP A 1 77 ? -19.895 0.831 7.342 1.00 96.81 77 ASP A CA 1
ATOM 642 C C . ASP A 1 77 ? -18.955 0.204 8.385 1.00 96.81 77 ASP A C 1
ATOM 644 O O . ASP A 1 77 ? -19.412 -0.474 9.303 1.00 96.81 77 ASP A O 1
ATOM 648 N N . GLY A 1 78 ? -17.644 0.441 8.279 1.00 96.06 78 GLY A N 1
ATOM 649 C CA . GLY A 1 78 ? -16.651 -0.183 9.147 1.00 96.06 78 GLY A CA 1
ATOM 650 C C . GLY A 1 78 ? -16.379 -1.651 8.812 1.00 96.06 78 GLY A C 1
ATOM 651 O O . GLY A 1 78 ? -15.741 -2.337 9.613 1.00 96.06 78 GLY A O 1
ATOM 652 N N . GLU A 1 79 ? -16.833 -2.146 7.655 1.00 97.44 79 GLU A N 1
ATOM 653 C CA . GLU A 1 79 ? -16.615 -3.532 7.246 1.00 97.44 79 GLU A CA 1
ATOM 654 C C . GLU A 1 79 ? -15.118 -3.816 7.062 1.00 97.44 79 GLU A C 1
ATOM 656 O O . GLU A 1 79 ? -14.391 -3.082 6.384 1.00 97.44 79 GLU A O 1
ATOM 661 N N . VAL A 1 80 ? -14.645 -4.915 7.651 1.00 97.56 80 VAL A N 1
ATOM 662 C CA . VAL A 1 80 ? -13.268 -5.377 7.478 1.00 97.56 80 VAL A CA 1
ATOM 663 C C . VAL A 1 80 ? -13.143 -6.101 6.142 1.00 97.56 80 VAL A C 1
ATOM 665 O O . VAL A 1 80 ? -13.546 -7.251 6.010 1.00 97.56 80 VAL A O 1
ATOM 668 N N . ILE A 1 81 ? -12.527 -5.439 5.165 1.00 96.88 81 ILE A N 1
ATOM 669 C CA . ILE A 1 81 ? -12.277 -5.999 3.829 1.00 96.88 81 ILE A CA 1
ATOM 670 C C . ILE A 1 81 ? -11.081 -6.948 3.848 1.00 96.88 81 ILE A C 1
ATOM 672 O O . ILE A 1 81 ? -11.067 -7.973 3.166 1.00 96.88 81 ILE A O 1
ATOM 676 N N . LYS A 1 82 ? -10.052 -6.606 4.631 1.00 96.38 82 LYS A N 1
ATOM 677 C CA . LYS A 1 82 ? -8.881 -7.461 4.818 1.00 96.38 82 LYS A CA 1
ATOM 678 C C . LYS A 1 82 ? -8.400 -7.397 6.254 1.00 96.38 82 LYS A C 1
ATOM 680 O O . LYS A 1 82 ? -8.086 -6.326 6.762 1.00 96.38 82 LYS A O 1
ATOM 685 N N . ASP A 1 83 ? -8.323 -8.559 6.878 1.00 94.75 83 ASP A N 1
ATOM 686 C CA . ASP A 1 83 ? -7.983 -8.746 8.281 1.00 94.75 83 ASP A CA 1
ATOM 687 C C . ASP A 1 83 ? -6.525 -8.406 8.601 1.00 94.75 83 ASP A C 1
ATOM 689 O O . ASP A 1 83 ? -6.285 -7.640 9.529 1.00 94.75 83 ASP A O 1
ATOM 693 N N . VAL A 1 84 ? -5.572 -8.942 7.833 1.00 94.62 84 VAL A N 1
ATOM 694 C CA . VAL A 1 84 ? -4.129 -8.778 8.047 1.00 94.62 84 VAL A CA 1
ATOM 695 C C . VAL A 1 84 ? -3.409 -8.669 6.705 1.00 94.62 84 VAL A C 1
ATOM 697 O O . VAL A 1 84 ? -3.498 -9.557 5.852 1.00 94.62 84 VAL A O 1
ATOM 700 N N . ILE A 1 85 ? -2.664 -7.583 6.518 1.00 94.50 85 ILE A N 1
ATOM 701 C CA . ILE A 1 85 ? -1.823 -7.354 5.342 1.00 94.50 85 ILE A CA 1
ATOM 702 C C . ILE A 1 85 ? -0.627 -6.461 5.695 1.00 94.50 85 ILE A C 1
ATOM 704 O O . ILE A 1 85 ? -0.751 -5.524 6.479 1.00 94.50 85 ILE A O 1
ATOM 708 N N . ASP A 1 86 ? 0.540 -6.734 5.113 1.00 93.19 86 ASP A N 1
ATOM 709 C CA . ASP A 1 86 ? 1.700 -5.841 5.202 1.00 93.19 86 ASP A CA 1
ATOM 710 C C . ASP A 1 86 ? 1.790 -4.914 3.971 1.00 93.19 86 ASP A C 1
ATOM 712 O O . ASP A 1 86 ? 1.108 -5.105 2.958 1.00 93.19 86 ASP A O 1
ATOM 716 N N . LEU A 1 87 ? 2.666 -3.906 4.018 1.00 92.12 87 LEU A N 1
ATOM 717 C CA . LEU A 1 87 ? 2.836 -2.982 2.888 1.00 92.12 87 LEU A CA 1
ATOM 718 C C . LEU A 1 87 ? 3.285 -3.681 1.593 1.00 92.12 87 LEU A C 1
ATOM 720 O O . LEU A 1 87 ? 2.968 -3.208 0.505 1.00 92.12 87 LEU A O 1
ATOM 724 N N . ASN A 1 88 ? 4.021 -4.792 1.671 1.00 92.62 88 ASN A N 1
ATOM 725 C CA . ASN A 1 88 ? 4.440 -5.528 0.478 1.00 92.62 88 ASN A CA 1
ATOM 726 C C . ASN A 1 88 ? 3.283 -6.305 -0.151 1.00 92.62 88 ASN A C 1
ATOM 728 O O . ASN A 1 88 ? 3.199 -6.349 -1.375 1.00 92.62 88 ASN A O 1
ATOM 732 N N . GLY A 1 89 ? 2.382 -6.859 0.654 1.00 94.19 89 GLY A N 1
ATOM 733 C CA . GLY A 1 89 ? 1.130 -7.449 0.202 1.00 94.19 89 GLY A CA 1
ATOM 734 C C . GLY A 1 89 ? 0.289 -6.420 -0.543 1.00 94.19 89 GLY A C 1
ATOM 735 O O . GLY A 1 89 ? -0.142 -6.694 -1.660 1.00 94.19 89 GLY A O 1
ATOM 736 N N . MET A 1 90 ? 0.157 -5.203 0.003 1.00 95.44 90 MET A N 1
ATOM 737 C CA . MET A 1 90 ? -0.544 -4.112 -0.690 1.00 95.44 90 MET A CA 1
ATOM 738 C C . MET A 1 90 ? 0.124 -3.760 -2.028 1.00 95.44 90 MET A C 1
ATOM 740 O O . MET A 1 90 ? -0.558 -3.633 -3.040 1.00 95.44 90 MET A O 1
ATOM 744 N N . ARG A 1 91 ? 1.462 -3.655 -2.067 1.00 95.56 91 ARG A N 1
ATOM 745 C CA . ARG A 1 91 ? 2.208 -3.378 -3.311 1.00 95.56 91 ARG A CA 1
ATOM 746 C C . ARG A 1 91 ? 1.975 -4.434 -4.384 1.00 95.56 91 ARG A C 1
ATOM 748 O O . ARG A 1 91 ? 1.816 -4.074 -5.545 1.00 95.56 91 ARG A O 1
ATOM 755 N N . ARG A 1 92 ? 1.983 -5.714 -4.006 1.00 95.56 92 ARG A N 1
ATOM 756 C CA . ARG A 1 92 ? 1.730 -6.826 -4.933 1.00 95.56 92 ARG A CA 1
ATOM 757 C C . ARG A 1 92 ? 0.294 -6.794 -5.444 1.00 95.56 92 ARG A C 1
ATOM 759 O O . ARG A 1 92 ? 0.082 -6.860 -6.646 1.00 95.56 92 ARG A O 1
ATOM 766 N N . ALA A 1 93 ? -0.673 -6.609 -4.544 1.00 94.12 93 ALA A N 1
ATOM 767 C CA . ALA A 1 93 ? -2.087 -6.545 -4.899 1.00 94.12 93 ALA A CA 1
ATOM 768 C C . ALA A 1 93 ? -2.379 -5.404 -5.887 1.00 94.12 93 ALA A C 1
ATOM 770 O O . ALA A 1 93 ? -2.993 -5.624 -6.925 1.00 94.12 93 ALA A O 1
ATOM 771 N N . PHE A 1 94 ? -1.885 -4.196 -5.614 1.00 94.38 94 PHE A N 1
ATOM 772 C CA . PHE A 1 94 ? -2.115 -3.051 -6.497 1.00 94.38 94 PHE A CA 1
ATOM 773 C C . PHE A 1 94 ? -1.341 -3.133 -7.813 1.00 94.38 94 PHE A C 1
ATOM 775 O O . PHE A 1 94 ? -1.843 -2.672 -8.834 1.00 94.38 94 PHE A O 1
ATOM 782 N N . ALA A 1 95 ? -0.156 -3.747 -7.817 1.00 93.00 95 ALA A N 1
ATOM 783 C CA . ALA A 1 95 ? 0.589 -3.979 -9.049 1.00 93.00 95 ALA A CA 1
ATOM 784 C C . ALA A 1 95 ? -0.103 -5.012 -9.956 1.00 93.00 95 ALA A C 1
ATOM 786 O O . ALA A 1 95 ? -0.146 -4.808 -11.169 1.00 93.00 95 ALA A O 1
ATOM 787 N N . ALA A 1 96 ? -0.697 -6.058 -9.369 1.00 90.94 96 ALA A N 1
ATOM 788 C CA . ALA A 1 96 ? -1.477 -7.064 -10.089 1.00 90.94 96 ALA A CA 1
ATOM 789 C C . ALA A 1 96 ? -2.776 -6.494 -10.686 1.00 90.94 96 ALA A C 1
ATOM 791 O O . ALA A 1 96 ? -3.207 -6.936 -11.744 1.00 90.94 96 ALA A O 1
ATOM 792 N N . LEU A 1 97 ? -3.363 -5.483 -10.036 1.00 90.75 97 LEU A N 1
ATOM 793 C CA . LEU A 1 97 ? -4.507 -4.712 -10.545 1.00 90.75 97 LEU A CA 1
ATOM 794 C C . LEU A 1 97 ? -4.102 -3.588 -11.519 1.00 90.75 97 LEU A C 1
ATOM 796 O O . LEU A 1 97 ? -4.929 -2.750 -11.864 1.00 90.75 97 LEU A O 1
ATOM 800 N N . ASP A 1 98 ? -2.823 -3.526 -11.894 1.00 90.69 98 ASP A N 1
ATOM 801 C CA . ASP A 1 98 ? -2.206 -2.486 -12.721 1.00 90.69 98 ASP A CA 1
ATOM 802 C C . ASP A 1 98 ? -2.518 -1.038 -12.292 1.00 90.69 98 ASP A C 1
ATOM 804 O O . ASP A 1 98 ? -2.610 -0.112 -13.097 1.00 90.69 98 ASP A O 1
ATOM 808 N N . ILE A 1 99 ? -2.622 -0.798 -10.983 1.00 91.25 99 ILE A N 1
ATOM 809 C CA . ILE A 1 99 ? -2.858 0.552 -10.468 1.00 91.25 99 ILE A CA 1
ATOM 810 C C . ILE A 1 99 ? -1.609 1.418 -10.725 1.00 91.25 99 ILE A C 1
ATOM 812 O O . ILE A 1 99 ? -0.483 0.981 -10.446 1.00 91.25 99 ILE A O 1
ATOM 816 N N . PRO A 1 100 ? -1.743 2.668 -11.204 1.00 91.75 100 PRO A N 1
ATOM 817 C CA . PRO A 1 100 ? -0.598 3.544 -11.436 1.00 91.75 100 PRO A CA 1
ATOM 818 C C . PRO A 1 100 ? 0.239 3.789 -10.174 1.00 91.75 100 PRO A C 1
ATOM 820 O O . PRO A 1 100 ? -0.283 4.129 -9.104 1.00 91.75 100 PRO A O 1
ATOM 823 N N . LEU A 1 101 ? 1.562 3.639 -10.322 1.00 91.56 101 LEU A N 1
ATOM 824 C CA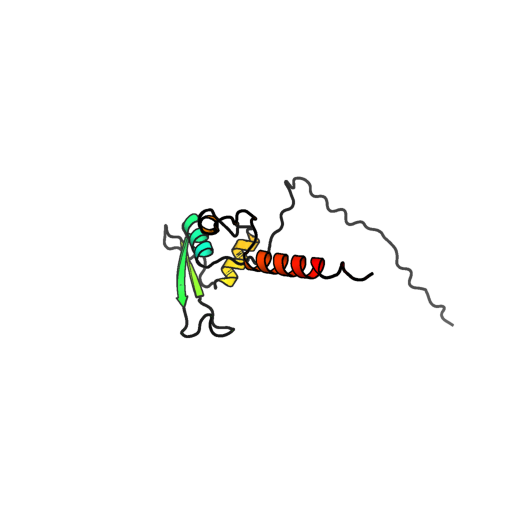 . LEU A 1 101 ? 2.545 3.873 -9.258 1.00 91.56 101 LEU A CA 1
ATOM 825 C C . LEU A 1 101 ? 2.530 5.325 -8.771 1.00 91.56 101 LEU A C 1
ATOM 827 O O . LEU A 1 101 ? 2.702 5.583 -7.582 1.00 91.56 101 LEU A O 1
ATOM 831 N N . GLU A 1 102 ? 2.336 6.262 -9.689 1.00 89.25 102 GLU A N 1
ATOM 832 C CA . GLU A 1 102 ? 2.400 7.695 -9.432 1.00 89.25 102 GLU A CA 1
ATOM 833 C C . GLU A 1 102 ? 1.035 8.317 -9.718 1.00 89.25 102 GLU A C 1
ATOM 835 O O . GLU A 1 102 ? 0.311 7.885 -10.610 1.00 89.25 102 GLU A O 1
ATOM 840 N N . ASP A 1 103 ? 0.691 9.322 -8.925 1.00 88.25 103 ASP A N 1
ATOM 841 C CA . ASP A 1 103 ? -0.437 10.223 -9.135 1.00 88.25 103 ASP A CA 1
ATOM 842 C C . ASP A 1 103 ? 0.082 11.665 -9.192 1.00 88.25 103 ASP A C 1
ATOM 844 O O . ASP A 1 103 ? 1.268 11.923 -8.960 1.00 88.25 103 ASP A O 1
ATOM 848 N N . GLU A 1 104 ? -0.807 12.621 -9.446 1.00 85.06 104 GLU A N 1
ATOM 849 C CA . GLU A 1 104 ? -0.465 14.047 -9.493 1.00 85.06 104 GLU A CA 1
ATOM 850 C C . GLU A 1 104 ? 0.313 14.506 -8.250 1.00 85.06 104 GLU A C 1
ATOM 852 O O . GLU A 1 104 ? 1.293 15.239 -8.359 1.00 85.06 104 GLU A O 1
ATOM 857 N N . LYS A 1 105 ? -0.049 14.004 -7.062 1.00 82.31 105 LYS A N 1
ATOM 858 C CA . LYS A 1 105 ? 0.626 14.325 -5.792 1.00 82.31 105 LYS A CA 1
ATOM 859 C C . LYS A 1 105 ? 2.034 13.735 -5.694 1.00 82.31 105 LYS A C 1
ATOM 861 O O . LYS A 1 105 ? 2.899 14.316 -5.045 1.00 82.31 105 LYS A O 1
ATOM 866 N N . THR A 1 106 ? 2.271 12.587 -6.319 1.00 80.44 106 THR A N 1
ATOM 867 C CA . THR A 1 106 ? 3.600 11.964 -6.409 1.00 80.44 106 THR A CA 1
ATOM 868 C C . THR A 1 106 ? 4.489 12.718 -7.395 1.00 80.44 106 THR A C 1
ATOM 870 O O . THR A 1 106 ? 5.695 12.832 -7.177 1.00 80.44 106 THR A O 1
ATOM 873 N N . LEU A 1 107 ? 3.888 13.269 -8.450 1.00 76.62 107 LEU A N 1
ATOM 874 C CA . LEU A 1 107 ? 4.576 14.020 -9.496 1.00 76.62 107 LEU A CA 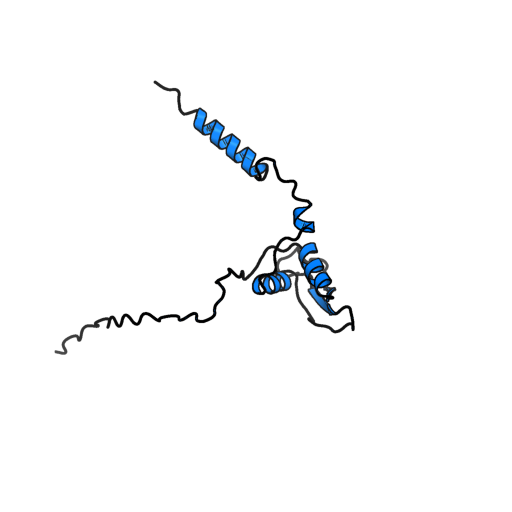1
ATOM 875 C C . LEU A 1 107 ? 4.864 15.473 -9.091 1.00 76.62 107 LEU A C 1
ATOM 877 O O . LEU A 1 107 ? 5.924 15.988 -9.431 1.00 76.62 107 LEU A O 1
ATOM 881 N N . ALA A 1 108 ? 3.991 16.111 -8.304 1.00 71.44 108 ALA A N 1
ATOM 882 C CA . ALA A 1 108 ? 4.113 17.515 -7.891 1.00 71.44 108 ALA A CA 1
ATOM 883 C C . ALA A 1 108 ? 5.410 17.849 -7.120 1.00 71.44 108 ALA A C 1
ATOM 885 O O . ALA A 1 108 ? 5.834 19.001 -7.099 1.00 71.44 108 ALA A O 1
ATOM 886 N N . GLY A 1 109 ? 6.061 16.853 -6.506 1.00 59.34 109 GLY A N 1
ATOM 887 C CA . GLY A 1 109 ? 7.354 17.004 -5.822 1.00 59.34 109 GLY A CA 1
ATOM 888 C C . GLY A 1 109 ? 8.581 16.706 -6.692 1.00 59.34 109 GLY A C 1
ATOM 889 O O . GLY A 1 109 ? 9.710 16.943 -6.262 1.00 59.34 109 GLY A O 1
ATOM 890 N N . LYS A 1 110 ? 8.390 16.180 -7.908 1.00 58.09 110 LYS A N 1
ATOM 891 C CA . LYS A 1 110 ? 9.464 15.952 -8.876 1.00 58.09 110 LYS A CA 1
ATOM 892 C C . LYS A 1 110 ? 9.552 17.171 -9.778 1.00 58.09 110 LYS A C 1
ATOM 894 O O . LYS A 1 110 ? 8.983 17.198 -10.866 1.00 58.09 110 LYS A O 1
ATOM 899 N N . THR A 1 111 ? 10.270 18.196 -9.332 1.00 53.59 111 THR A N 1
ATOM 900 C CA . THR A 1 111 ? 10.659 19.298 -10.211 1.00 53.59 111 THR A CA 1
ATOM 901 C C . THR A 1 111 ? 11.360 18.691 -11.419 1.00 53.59 111 THR A C 1
ATOM 903 O O . THR A 1 111 ? 12.412 18.062 -11.291 1.00 53.59 111 THR A O 1
ATOM 906 N N . VAL A 1 112 ? 10.739 18.828 -12.586 1.00 52.53 112 VAL A N 1
ATOM 907 C CA . VAL A 1 112 ? 11.313 18.430 -13.865 1.00 52.53 112 VAL A CA 1
ATOM 908 C C . VAL A 1 112 ? 12.639 19.176 -13.979 1.00 52.53 112 VAL A C 1
ATOM 910 O O . VAL A 1 112 ? 12.668 20.393 -14.158 1.00 52.53 112 VAL A O 1
ATOM 913 N N . SER A 1 113 ? 13.756 18.465 -13.803 1.00 49.19 113 SER A N 1
ATOM 914 C CA . SER A 1 113 ? 15.055 18.954 -14.264 1.00 49.19 113 SER A CA 1
ATOM 915 C C . SER A 1 113 ? 14.846 19.456 -15.693 1.00 49.19 113 SER A C 1
ATOM 917 O O . SER A 1 113 ? 14.195 18.762 -16.471 1.00 49.19 113 SER A O 1
ATOM 919 N N . ARG A 1 114 ? 15.388 20.614 -16.091 1.00 50.16 114 ARG A N 1
ATOM 920 C CA . ARG A 1 114 ? 15.277 21.057 -17.498 1.00 50.16 114 ARG A CA 1
ATOM 921 C C . ARG A 1 114 ? 15.853 20.028 -18.498 1.00 50.16 114 ARG A C 1
ATOM 923 O O . ARG A 1 114 ? 15.566 20.146 -19.681 1.00 50.16 114 ARG A O 1
ATOM 930 N N . SER A 1 115 ? 16.609 19.012 -18.044 1.00 54.47 115 SER A N 1
ATOM 931 C CA . SER A 1 115 ? 17.036 17.840 -18.835 1.00 54.47 115 SER A CA 1
ATOM 932 C C . SER A 1 115 ? 16.268 16.534 -18.544 1.00 54.47 115 SER A C 1
ATOM 934 O O . SER A 1 115 ? 16.493 15.532 -19.219 1.00 54.47 115 SER A O 1
ATOM 936 N N . GLY A 1 116 ? 15.411 16.502 -17.517 1.00 53.41 116 GLY A N 1
ATOM 937 C CA . GLY A 1 116 ? 14.666 15.324 -17.058 1.00 53.41 116 GLY A CA 1
ATOM 938 C C . GLY A 1 116 ? 15.483 14.265 -16.299 1.00 53.41 116 GLY A C 1
ATOM 939 O O . GLY A 1 116 ? 14.907 13.279 -15.845 1.00 53.41 116 GLY A O 1
ATOM 940 N N . ARG A 1 117 ? 16.805 14.428 -16.127 1.00 59.22 117 ARG A N 1
ATOM 941 C CA . ARG A 1 117 ? 17.666 13.422 -15.468 1.00 59.22 117 ARG A CA 1
ATOM 942 C C . ARG A 1 117 ? 17.939 13.731 -13.993 1.00 59.22 117 ARG A C 1
ATOM 944 O O . ARG A 1 117 ? 18.010 14.894 -13.595 1.00 59.22 117 ARG A O 1
ATOM 951 N N . ASN A 1 118 ? 18.140 12.679 -13.188 1.00 67.69 118 ASN A N 1
ATOM 952 C CA . ASN A 1 118 ? 18.646 12.800 -11.815 1.00 67.69 118 ASN A CA 1
ATOM 953 C C . ASN A 1 118 ? 20.038 13.461 -11.849 1.00 67.69 118 ASN A C 1
ATOM 955 O O . ASN A 1 118 ? 20.881 13.121 -12.678 1.00 67.69 118 ASN A O 1
ATOM 959 N N . ARG A 1 119 ? 20.289 14.387 -10.920 1.00 64.50 119 ARG A N 1
ATOM 960 C CA . ARG A 1 119 ? 21.564 15.095 -10.727 1.00 64.50 119 ARG A CA 1
ATOM 961 C C . ARG A 1 119 ? 22.784 14.167 -10.699 1.00 64.50 119 ARG A C 1
ATOM 963 O O . ARG A 1 119 ? 23.830 14.528 -11.226 1.00 64.50 119 ARG A O 1
ATOM 970 N N . GLN A 1 120 ? 22.648 12.976 -10.119 1.00 68.88 120 GLN A N 1
ATOM 971 C CA . GLN A 1 120 ? 23.710 11.963 -10.080 1.00 68.88 120 GLN A CA 1
ATOM 972 C C . GLN A 1 120 ? 24.042 11.429 -11.481 1.00 68.88 120 GLN A C 1
ATOM 974 O O . GLN A 1 120 ? 25.206 11.228 -11.811 1.00 68.88 120 GLN A O 1
ATOM 979 N N . THR A 1 121 ? 23.025 11.259 -12.328 1.00 69.12 121 THR A N 1
ATOM 980 C CA . THR A 1 121 ? 23.178 10.842 -13.726 1.00 69.12 121 THR A CA 1
ATOM 981 C C . THR A 1 121 ? 23.818 11.942 -14.566 1.00 69.12 121 THR A C 1
ATOM 983 O O . THR A 1 121 ? 24.667 11.647 -15.397 1.00 69.12 121 THR A O 1
ATOM 986 N N . GLU A 1 122 ? 23.470 13.208 -14.334 1.00 80.56 122 GLU A N 1
ATOM 987 C CA . GLU A 1 122 ? 24.127 14.332 -15.018 1.00 80.56 122 GLU A CA 1
ATOM 988 C C . GLU A 1 122 ? 25.607 14.452 -14.626 1.00 80.56 122 GLU A C 1
ATOM 990 O O . GLU A 1 122 ? 26.459 14.598 -15.499 1.00 80.56 122 GLU A O 1
ATOM 995 N N . ALA A 1 123 ? 25.937 14.302 -13.339 1.00 77.69 123 ALA A N 1
ATOM 996 C CA . ALA A 1 123 ? 27.325 14.298 -12.871 1.00 77.69 123 ALA A CA 1
ATOM 997 C C . ALA A 1 123 ? 28.134 13.137 -13.474 1.00 77.69 123 ALA A C 1
ATOM 999 O O . ALA A 1 123 ? 29.267 13.325 -13.916 1.00 77.69 123 ALA A O 1
ATOM 1000 N N . PHE A 1 124 ? 27.527 11.951 -13.559 1.00 79.31 124 PHE A N 1
ATOM 1001 C CA . PHE A 1 124 ? 28.127 10.797 -14.223 1.00 79.31 124 PHE A CA 1
ATOM 1002 C C . PHE A 1 124 ? 28.365 11.048 -15.722 1.00 79.31 124 PHE A C 1
ATOM 1004 O O . PHE A 1 124 ? 29.449 10.777 -16.231 1.00 79.31 124 PHE A O 1
ATOM 1011 N N . LEU A 1 125 ? 27.396 11.625 -16.438 1.00 81.44 125 LEU A N 1
ATOM 1012 C CA . LEU A 1 125 ? 27.542 11.936 -17.865 1.00 81.44 125 LEU A CA 1
ATOM 1013 C C . LEU A 1 125 ? 28.592 13.020 -18.127 1.00 81.44 125 LEU A C 1
ATOM 1015 O O . LEU A 1 125 ? 29.324 12.930 -19.112 1.00 81.44 125 LEU A O 1
ATOM 1019 N N . GLN A 1 126 ? 28.689 14.028 -17.259 1.00 82.06 126 GLN A N 1
ATOM 1020 C CA . GLN A 1 126 ? 29.754 15.030 -17.337 1.00 82.06 126 GLN A CA 1
ATOM 1021 C C . GLN A 1 126 ? 31.131 14.398 -17.137 1.00 82.06 126 GLN A C 1
ATOM 1023 O O . GLN A 1 126 ? 32.039 14.658 -17.919 1.00 82.06 126 GLN A O 1
ATOM 1028 N N . PHE A 1 127 ? 31.268 13.509 -16.155 1.00 84.56 127 PHE A N 1
ATOM 1029 C CA . PHE A 1 127 ? 32.505 12.768 -15.921 1.00 84.56 127 PHE A CA 1
ATOM 1030 C C . PHE A 1 127 ? 32.935 11.942 -17.148 1.00 84.56 127 PHE A C 1
ATOM 1032 O O . PHE A 1 127 ? 34.077 12.047 -17.590 1.00 84.56 127 PHE A O 1
ATOM 1039 N N . ILE A 1 128 ? 32.013 11.195 -17.765 1.00 79.81 128 ILE A N 1
ATOM 1040 C CA . ILE A 1 128 ? 32.299 10.393 -18.971 1.00 79.81 128 ILE A CA 1
ATOM 1041 C C . ILE A 1 128 ? 32.693 11.264 -20.177 1.00 79.81 128 ILE A C 1
ATOM 1043 O O . ILE A 1 128 ? 33.605 10.910 -20.930 1.00 79.81 128 ILE A O 1
ATOM 1047 N N . ARG A 1 129 ? 32.043 12.421 -20.362 1.00 84.94 129 ARG A N 1
ATOM 1048 C CA . ARG A 1 129 ? 32.397 13.379 -21.426 1.00 84.94 129 ARG A CA 1
ATOM 1049 C C . ARG A 1 129 ? 33.803 13.945 -21.236 1.00 84.94 129 ARG A C 1
ATOM 1051 O O . ARG A 1 129 ? 34.548 14.047 -22.208 1.00 84.94 129 ARG A O 1
ATOM 1058 N N . ASN A 1 130 ? 34.176 14.242 -19.995 1.00 82.44 130 ASN A N 1
ATOM 1059 C CA . ASN A 1 130 ? 35.504 14.753 -19.668 1.00 82.44 130 ASN A CA 1
ATOM 1060 C C . ASN A 1 130 ? 36.594 13.699 -19.930 1.00 82.44 130 ASN A C 1
ATOM 1062 O O . ASN A 1 130 ? 37.622 14.040 -20.500 1.00 82.44 130 ASN A O 1
ATOM 1066 N N . ILE A 1 131 ? 36.338 12.415 -19.642 1.00 76.94 131 ILE A N 1
ATOM 1067 C CA . ILE A 1 131 ? 37.260 11.312 -19.988 1.00 76.94 131 ILE A CA 1
ATOM 1068 C C . ILE A 1 131 ? 37.421 11.157 -21.507 1.00 76.94 131 ILE A C 1
ATOM 1070 O O . ILE A 1 131 ? 38.517 10.922 -22.007 1.00 76.94 131 ILE A O 1
ATOM 1074 N N . SER A 1 132 ? 36.331 11.303 -22.263 1.00 59.75 132 SER A N 1
ATOM 1075 C CA . SER A 1 132 ? 36.349 11.110 -23.723 1.00 59.75 132 SER A CA 1
ATOM 1076 C C . SER A 1 132 ? 37.094 12.226 -24.465 1.00 59.75 132 SER A C 1
ATOM 1078 O O . SER A 1 132 ? 37.478 12.045 -25.615 1.00 59.75 132 SER A O 1
ATOM 1080 N N . SER A 1 133 ? 37.299 13.373 -23.814 1.00 58.03 133 SER A N 1
ATOM 1081 C CA . SER A 1 133 ? 38.012 14.524 -24.385 1.00 58.03 133 SER A CA 1
ATOM 1082 C C . SER A 1 133 ? 39.536 14.396 -24.258 1.00 58.03 133 SER A C 1
ATOM 1084 O O . SER A 1 133 ? 40.260 15.062 -24.986 1.00 58.03 133 SER A O 1
ATOM 1086 N N . ASP A 1 134 ? 40.015 13.527 -23.362 1.00 59.28 134 ASP A N 1
ATOM 1087 C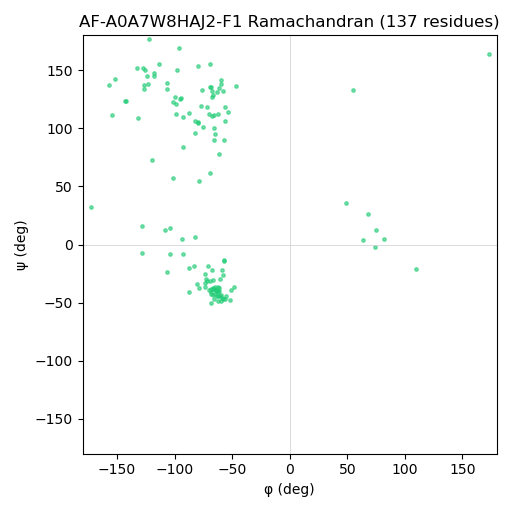 CA . ASP A 1 134 ? 41.428 13.408 -22.963 1.00 59.28 134 ASP A CA 1
ATOM 1088 C C . ASP A 1 134 ? 42.206 12.349 -23.775 1.00 59.28 134 ASP A C 1
ATOM 1090 O O . ASP A 1 134 ? 43.368 12.063 -23.511 1.00 59.28 134 ASP A O 1
ATOM 1094 N N . SER A 1 135 ? 41.566 11.741 -24.783 1.00 56.50 135 SER A N 1
ATOM 1095 C CA . SER A 1 135 ? 42.147 10.682 -25.634 1.00 56.50 135 SER A CA 1
ATOM 1096 C C . SER A 1 135 ? 42.458 11.132 -27.070 1.00 56.50 135 SER A C 1
ATOM 1098 O O . SER A 1 135 ? 42.769 10.309 -27.930 1.00 56.50 135 SER A O 1
ATOM 1100 N N . GLY A 1 136 ? 42.420 12.440 -27.341 1.00 57.25 136 GLY A N 1
ATOM 1101 C CA . GLY A 1 136 ? 42.765 13.026 -28.638 1.00 57.25 136 GLY A CA 1
ATOM 1102 C C . GLY A 1 136 ? 43.927 14.006 -28.533 1.00 57.25 136 GLY A C 1
ATOM 1103 O O . GLY A 1 136 ? 43.706 15.210 -28.618 1.00 57.25 136 GLY A O 1
ATOM 1104 N N . GLY A 1 137 ? 45.153 13.509 -28.339 1.00 53.38 137 GLY A N 1
ATOM 1105 C CA . GLY A 1 137 ? 46.313 14.389 -28.188 1.00 53.38 137 GLY A CA 1
ATOM 1106 C C . GLY A 1 137 ? 47.692 13.732 -28.148 1.00 53.38 137 GLY A C 1
ATOM 1107 O O . GLY A 1 137 ? 48.567 14.270 -27.490 1.00 53.38 137 GLY A O 1
ATOM 1108 N N . GLU A 1 138 ? 47.917 12.617 -28.847 1.00 49.38 138 GLU A N 1
ATOM 1109 C CA . GLU A 1 138 ? 49.271 12.243 -29.282 1.00 49.38 138 GLU A CA 1
ATOM 1110 C C . GLU A 1 138 ? 49.241 11.864 -30.762 1.00 49.38 138 GLU A C 1
ATOM 1112 O O . GLU A 1 138 ? 48.689 10.827 -31.143 1.00 49.38 138 GLU A O 1
ATOM 1117 N N . LYS A 1 139 ? 49.816 12.743 -31.586 1.00 44.84 139 LYS A N 1
ATOM 1118 C CA . LYS A 1 139 ? 50.770 12.423 -32.653 1.00 44.84 139 LYS A CA 1
ATOM 1119 C C . LYS A 1 139 ? 51.436 13.698 -33.149 1.00 44.84 139 LYS A C 1
ATOM 1121 O O . LYS A 1 139 ? 50.701 14.678 -33.395 1.00 44.84 139 LYS A O 1
#

Secondary structure (DSSP, 8-state):
--------------------TT--------S--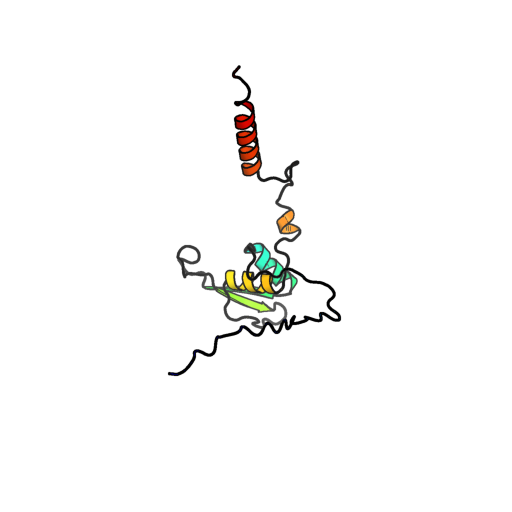---HHHHHHHHHHTTEEEEEEE-TTTTTTSTT---EEEEEETTT--EEEEEEEHHHHHHHHHHTT--S--HHHHTTS---TT-S-HHHHHHHHHHHHHHHTTS---

Solvent-accessible surface area (backbone atoms only — not comparable to full-atom values): 8957 Å² total; per-residue (Å²): 138,85,80,82,81,75,89,70,85,79,82,71,80,75,71,82,77,83,81,70,83,89,64,93,74,91,76,88,68,35,77,60,49,93,58,49,72,71,51,56,53,46,59,32,49,78,69,48,29,44,75,44,81,74,39,60,61,104,47,34,82,75,42,98,89,39,62,43,30,26,24,35,28,34,68,90,79,62,50,72,80,37,79,76,43,36,71,64,54,53,24,25,54,40,16,61,69,59,53,76,79,66,52,72,79,64,47,72,74,56,76,73,42,99,83,69,60,57,69,68,58,51,54,50,52,51,53,53,53,56,57,67,62,73,76,75,84,86,133